Protein AF-A0A7J4G0U3-F1 (afdb_monomer_lite)

Structure (mmCIF, N/CA/C/O backbone):
data_AF-A0A7J4G0U3-F1
#
_entry.id   AF-A0A7J4G0U3-F1
#
loop_
_atom_site.group_PDB
_atom_site.id
_atom_site.type_symbol
_atom_site.label_atom_id
_atom_site.label_alt_id
_atom_site.label_comp_id
_atom_site.label_asym_id
_atom_site.label_entity_id
_atom_site.label_seq_id
_atom_site.pdbx_PDB_ins_code
_atom_site.Cartn_x
_atom_site.Cartn_y
_atom_site.Cartn_z
_atom_site.occupancy
_atom_site.B_iso_or_equiv
_atom_site.auth_seq_id
_atom_site.auth_comp_id
_atom_site.auth_asym_id
_atom_site.auth_atom_id
_atom_site.pdbx_PDB_model_num
ATOM 1 N N . MET A 1 1 ? 16.793 3.707 -24.010 1.00 52.50 1 MET A N 1
ATOM 2 C CA . MET A 1 1 ? 16.468 2.973 -22.769 1.00 52.50 1 MET A CA 1
ATOM 3 C C . MET A 1 1 ? 15.276 3.688 -22.164 1.00 52.50 1 MET A C 1
ATOM 5 O O . MET A 1 1 ? 15.335 4.905 -22.098 1.00 52.50 1 MET A O 1
ATOM 9 N N . SER A 1 2 ? 14.178 3.003 -21.852 1.00 66.19 2 SER A N 1
ATOM 10 C CA . SER A 1 2 ? 13.050 3.638 -21.159 1.00 66.19 2 SER A CA 1
ATOM 11 C C . SER A 1 2 ? 13.457 3.903 -19.710 1.00 66.19 2 SER A C 1
ATOM 13 O O . SER A 1 2 ? 13.879 2.977 -19.018 1.00 66.19 2 SER A O 1
ATOM 15 N N . GLU A 1 3 ? 13.386 5.158 -19.272 1.00 87.00 3 GLU A N 1
ATOM 16 C CA . GLU A 1 3 ? 13.671 5.542 -17.889 1.00 87.00 3 GLU A CA 1
ATOM 17 C C . GLU A 1 3 ? 12.477 5.150 -17.019 1.00 87.00 3 GLU A C 1
ATOM 19 O O . GLU A 1 3 ? 11.425 5.791 -17.040 1.00 87.00 3 GLU A O 1
ATOM 24 N N . GLU A 1 4 ? 12.623 4.037 -16.305 1.00 93.62 4 GLU A N 1
ATOM 25 C CA . GLU A 1 4 ? 11.595 3.485 -15.430 1.00 93.62 4 GLU A CA 1
ATOM 26 C C . GLU A 1 4 ? 12.160 3.287 -14.026 1.00 93.62 4 GLU A C 1
ATOM 28 O O . GLU A 1 4 ? 13.260 2.763 -13.850 1.00 93.62 4 GLU A O 1
ATOM 33 N N . ALA A 1 5 ? 11.379 3.669 -13.024 1.00 96.00 5 ALA A N 1
ATOM 34 C CA . ALA A 1 5 ? 11.656 3.438 -11.619 1.0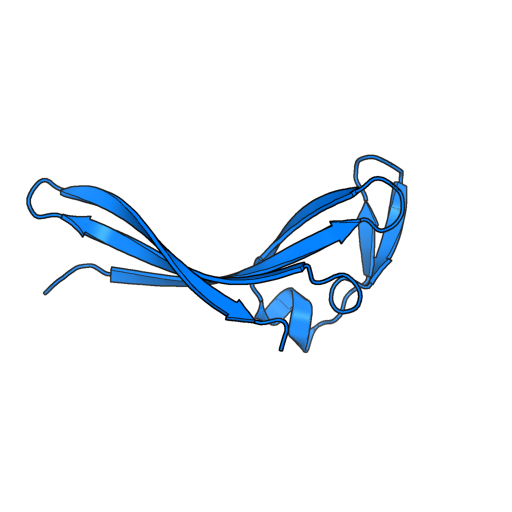0 96.00 5 ALA A CA 1
ATOM 35 C C . ALA A 1 5 ? 10.455 2.751 -10.966 1.00 96.00 5 ALA A C 1
ATOM 37 O O . ALA A 1 5 ? 9.306 2.943 -11.369 1.00 96.00 5 ALA A O 1
ATOM 38 N N . TYR A 1 6 ? 10.730 1.943 -9.950 1.00 97.06 6 TYR A N 1
ATOM 39 C CA . TYR A 1 6 ? 9.737 1.113 -9.285 1.00 97.06 6 TYR A CA 1
ATOM 40 C C . TYR A 1 6 ? 9.774 1.368 -7.780 1.00 97.06 6 TYR A C 1
ATOM 42 O O . TYR A 1 6 ? 10.855 1.474 -7.202 1.00 97.06 6 TYR A O 1
ATOM 50 N N . LEU A 1 7 ? 8.604 1.465 -7.150 1.00 97.69 7 LEU A N 1
ATOM 51 C CA . LEU A 1 7 ? 8.473 1.623 -5.704 1.00 97.69 7 LEU A CA 1
ATOM 52 C C . LEU A 1 7 ? 7.376 0.697 -5.172 1.00 97.69 7 LEU A C 1
ATOM 54 O O . LEU A 1 7 ? 6.205 0.846 -5.516 1.00 97.69 7 LEU A O 1
ATOM 58 N N . ASP A 1 8 ? 7.769 -0.248 -4.324 1.00 97.69 8 ASP A N 1
ATOM 59 C CA . ASP A 1 8 ? 6.860 -1.157 -3.628 1.00 97.69 8 ASP A CA 1
ATOM 60 C C . ASP A 1 8 ? 6.309 -0.485 -2.368 1.00 97.69 8 ASP A C 1
ATOM 62 O O . ASP A 1 8 ? 7.066 -0.167 -1.445 1.00 97.69 8 ASP A O 1
ATOM 66 N N . VAL A 1 9 ? 4.995 -0.264 -2.337 1.00 97.62 9 VAL A N 1
ATOM 67 C CA . VAL A 1 9 ? 4.308 0.423 -1.241 1.00 97.62 9 VAL A CA 1
ATOM 68 C C . VAL A 1 9 ? 3.149 -0.385 -0.683 1.00 97.62 9 VAL A C 1
ATOM 70 O O . VAL A 1 9 ? 2.428 -1.073 -1.405 1.00 97.62 9 VAL A O 1
ATOM 73 N N . SER A 1 10 ? 2.915 -0.232 0.613 1.00 97.19 10 SER A N 1
ATOM 74 C CA . SER A 1 10 ? 1.786 -0.819 1.320 1.00 97.19 10 SER A CA 1
ATOM 75 C C . SER A 1 10 ? 0.854 0.275 1.817 1.00 97.19 10 SER A C 1
ATOM 77 O O . SER A 1 10 ? 1.273 1.232 2.464 1.00 97.19 10 SER A O 1
ATOM 79 N N . LEU A 1 11 ? -0.432 0.133 1.501 1.00 97.00 11 LEU A N 1
ATOM 80 C CA . LEU A 1 11 ? -1.496 0.986 2.006 1.00 97.00 11 LEU A CA 1
ATOM 81 C C . LEU A 1 11 ? -2.037 0.383 3.293 1.00 97.00 11 LEU A C 1
ATOM 83 O O . LEU A 1 11 ? -2.465 -0.772 3.314 1.00 97.00 11 LEU A O 1
ATOM 87 N N . ILE A 1 12 ? -2.100 1.194 4.339 1.00 96.38 12 ILE A N 1
ATOM 88 C CA . ILE A 1 12 ? -2.533 0.783 5.672 1.00 96.38 12 ILE A CA 1
ATOM 89 C C . ILE A 1 12 ? -3.705 1.653 6.091 1.00 96.38 12 ILE A C 1
ATOM 91 O O . ILE A 1 12 ? -3.751 2.845 5.782 1.00 96.38 12 ILE A O 1
ATOM 95 N N . ARG A 1 13 ? -4.665 1.071 6.806 1.00 97.75 13 ARG A N 1
ATOM 96 C CA . ARG A 1 13 ? -5.812 1.805 7.342 1.00 97.75 13 ARG A CA 1
ATOM 97 C C . ARG A 1 13 ? -5.780 1.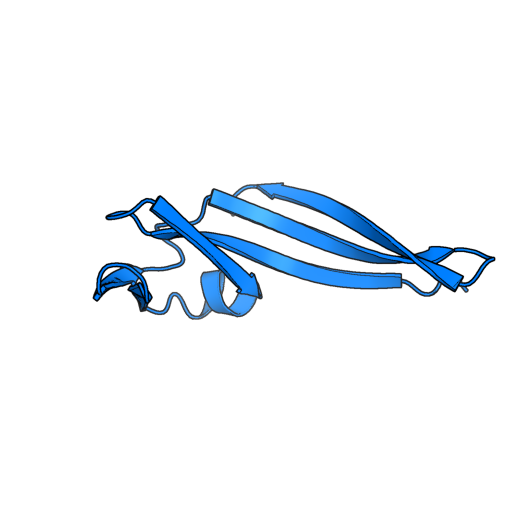816 8.858 1.00 97.75 13 ARG A C 1
ATOM 99 O O . ARG A 1 13 ? -5.779 0.760 9.472 1.00 97.75 13 ARG A O 1
ATOM 106 N N . CYS A 1 14 ? -5.856 3.000 9.460 1.00 98.06 14 CYS A N 1
ATOM 107 C CA . CYS A 1 14 ? -6.093 3.108 10.893 1.00 98.06 14 CYS A CA 1
ATOM 108 C C . CYS A 1 14 ? -7.420 2.406 11.243 1.00 98.06 14 CYS A C 1
ATOM 110 O O . CYS A 1 14 ? -8.467 2.814 10.724 1.00 98.06 14 CYS A O 1
ATOM 112 N N . PRO A 1 15 ? -7.415 1.402 12.136 1.00 97.69 15 PRO A N 1
ATOM 113 C CA . PRO A 1 15 ? -8.617 0.637 12.456 1.00 97.69 15 PRO A CA 1
ATOM 114 C C . PRO A 1 15 ? -9.644 1.446 13.259 1.00 97.69 15 PRO A C 1
ATOM 116 O O . PRO A 1 15 ? -10.824 1.111 13.243 1.00 97.69 15 PRO A O 1
ATOM 119 N N . ARG A 1 16 ? -9.224 2.526 13.938 1.00 98.06 16 ARG A N 1
ATOM 120 C CA . ARG A 1 16 ? -10.122 3.378 14.732 1.00 98.06 16 ARG A CA 1
ATOM 121 C C . ARG A 1 16 ? -10.869 4.410 13.884 1.00 98.06 16 ARG A C 1
ATOM 123 O O . ARG A 1 16 ? -12.080 4.529 14.008 1.00 98.06 16 ARG A O 1
ATOM 130 N N . CYS A 1 17 ? -10.156 5.198 13.076 1.00 98.06 17 CYS A N 1
ATOM 131 C CA . CYS A 1 17 ? -10.745 6.346 12.366 1.00 98.06 17 CYS A CA 1
ATOM 132 C C . CYS A 1 17 ? -10.789 6.192 10.839 1.00 98.06 17 CYS A C 1
ATOM 134 O O . CYS A 1 17 ? -11.312 7.061 10.149 1.00 98.06 17 CYS A O 1
ATOM 136 N N . GLY A 1 18 ? -10.217 5.116 10.290 1.00 97.88 18 GLY A N 1
ATOM 137 C CA . GLY A 1 18 ? -10.223 4.848 8.853 1.00 97.88 18 GLY A CA 1
ATOM 138 C C . GLY A 1 18 ? -9.205 5.642 8.028 1.00 97.88 18 GLY A C 1
ATOM 139 O O . GLY A 1 18 ? -9.151 5.447 6.813 1.00 97.88 18 GLY A O 1
ATOM 140 N N . L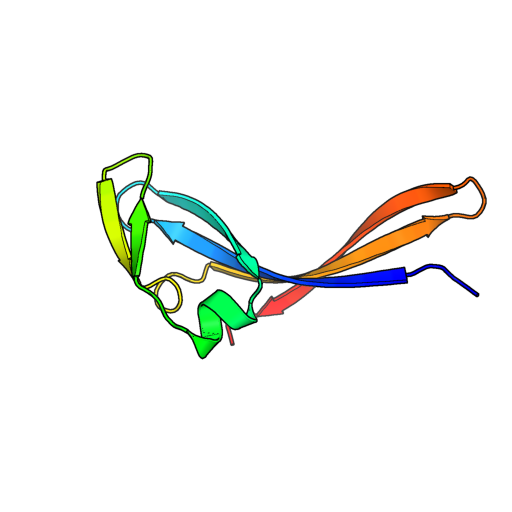YS A 1 19 ? -8.376 6.502 8.642 1.00 98.19 19 LYS A N 1
ATOM 141 C CA . LYS A 1 19 ? -7.310 7.234 7.936 1.00 98.19 19 LYS A CA 1
ATOM 142 C C . LYS A 1 19 ? -6.382 6.261 7.199 1.00 98.19 19 LYS A C 1
ATOM 144 O O . LYS A 1 19 ? -5.911 5.290 7.789 1.00 98.19 19 LYS A O 1
ATOM 149 N N . LEU A 1 20 ? -6.122 6.544 5.923 1.00 97.44 20 LEU A N 1
ATOM 150 C CA . LEU A 1 20 ? -5.174 5.796 5.099 1.00 97.44 20 LEU A CA 1
ATOM 151 C C . LEU A 1 20 ? -3.764 6.381 5.201 1.00 97.44 20 LEU A C 1
ATOM 153 O O . LEU A 1 20 ? -3.594 7.604 5.211 1.00 97.44 20 LEU A O 1
ATOM 157 N N . TYR A 1 21 ? -2.791 5.479 5.215 1.00 96.38 21 TYR A N 1
ATOM 158 C CA . TYR A 1 21 ? -1.357 5.731 5.148 1.00 96.38 21 TYR A CA 1
ATOM 159 C C . TYR A 1 21 ? -0.761 4.910 4.005 1.00 96.38 21 TYR A C 1
ATOM 161 O O . TYR A 1 21 ? -1.334 3.893 3.606 1.00 96.38 21 TYR A O 1
ATOM 169 N N . VAL A 1 22 ? 0.379 5.356 3.489 1.00 96.12 22 VAL A N 1
ATOM 170 C CA . VAL A 1 22 ? 1.188 4.626 2.515 1.00 96.12 22 VAL A CA 1
ATOM 171 C C . VAL A 1 22 ? 2.640 4.703 2.956 1.00 96.12 22 VAL A C 1
ATOM 173 O O . VAL A 1 22 ? 3.092 5.775 3.352 1.00 96.12 22 VAL A O 1
ATOM 176 N N . ASP A 1 23 ? 3.343 3.580 2.902 1.00 95.56 23 ASP A N 1
ATOM 177 C CA . ASP A 1 23 ? 4.776 3.519 3.189 1.00 95.56 23 ASP A CA 1
ATOM 178 C C . ASP A 1 23 ? 5.442 2.431 2.341 1.00 95.56 23 ASP A C 1
ATOM 180 O O . ASP A 1 23 ? 4.755 1.619 1.712 1.00 95.56 23 ASP A O 1
ATOM 184 N N . ALA A 1 24 ? 6.771 2.411 2.313 1.00 95.75 24 ALA A N 1
ATOM 185 C CA . ALA A 1 24 ? 7.537 1.370 1.653 1.00 95.75 24 ALA A CA 1
ATOM 186 C C . ALA A 1 24 ? 7.185 -0.004 2.244 1.00 95.75 24 ALA A C 1
ATOM 188 O O . ALA A 1 24 ? 7.202 -0.202 3.459 1.00 95.75 24 ALA A O 1
ATOM 189 N N . SER A 1 25 ? 6.878 -0.974 1.381 1.00 95.94 25 SER A N 1
ATOM 190 C CA . SER A 1 25 ? 6.368 -2.279 1.823 1.00 95.94 25 SER A CA 1
ATOM 191 C C . SER A 1 25 ? 7.328 -3.025 2.741 1.00 95.94 25 SER A C 1
ATOM 193 O O . SER A 1 25 ? 6.861 -3.696 3.651 1.00 95.94 25 SER A O 1
ATOM 195 N N . TRP A 1 26 ? 8.645 -2.877 2.566 1.00 94.50 26 TRP A N 1
ATOM 196 C CA . TRP A 1 26 ? 9.637 -3.492 3.458 1.00 94.50 26 TRP A CA 1
ATOM 197 C C . TRP A 1 26 ? 9.514 -2.972 4.901 1.00 94.50 26 TRP A C 1
ATOM 199 O O . TRP A 1 26 ? 9.593 -3.745 5.850 1.00 94.50 26 TRP A O 1
ATOM 209 N N . TYR A 1 27 ? 9.229 -1.678 5.090 1.00 93.00 27 TYR A N 1
ATOM 210 C CA . TYR A 1 27 ? 9.023 -1.101 6.420 1.00 93.00 27 TYR A CA 1
ATOM 211 C C . TYR A 1 27 ? 7.779 -1.706 7.089 1.00 93.00 27 TYR A C 1
ATOM 213 O O . TYR A 1 27 ? 7.778 -2.025 8.273 1.00 93.00 27 TYR A O 1
ATOM 221 N N . ILE A 1 28 ? 6.727 -1.944 6.308 1.00 93.75 28 ILE A N 1
ATOM 222 C CA . ILE A 1 28 ? 5.453 -2.451 6.822 1.00 93.75 28 ILE A CA 1
ATOM 223 C C . ILE A 1 28 ? 5.471 -3.963 7.055 1.00 93.75 28 ILE A C 1
ATOM 225 O O . ILE A 1 28 ? 4.979 -4.435 8.078 1.00 93.75 28 ILE A O 1
ATOM 229 N N . LEU A 1 29 ? 6.000 -4.726 6.101 1.00 92.31 29 LEU A N 1
ATOM 230 C CA . LEU A 1 29 ? 5.970 -6.186 6.109 1.00 92.31 29 LEU A CA 1
ATOM 231 C C . LEU A 1 29 ? 7.068 -6.789 6.984 1.00 92.31 29 LEU A C 1
ATOM 233 O O . LEU A 1 29 ? 6.804 -7.814 7.618 1.00 92.31 29 LEU A O 1
ATOM 237 N N . ASP A 1 30 ? 8.251 -6.163 7.029 1.00 92.00 30 ASP A N 1
ATOM 238 C CA . ASP A 1 30 ? 9.425 -6.735 7.697 1.00 92.00 30 ASP A CA 1
ATOM 239 C C . ASP A 1 30 ? 9.656 -6.128 9.083 1.00 92.00 30 ASP A C 1
ATOM 241 O O . ASP A 1 30 ? 9.972 -6.861 10.019 1.00 92.00 30 ASP A O 1
ATOM 245 N N . MET A 1 31 ? 9.489 -4.807 9.251 1.00 92.69 31 MET A N 1
ATOM 246 C CA . MET A 1 31 ? 9.653 -4.191 10.578 1.00 92.69 31 MET A CA 1
ATOM 247 C C . MET A 1 31 ? 8.409 -4.321 11.457 1.00 92.69 31 MET A C 1
ATOM 249 O O . MET A 1 31 ? 8.529 -4.186 12.673 1.00 92.69 31 MET A O 1
ATOM 253 N N . GLU A 1 32 ? 7.230 -4.533 10.857 1.00 90.81 32 GLU A N 1
ATOM 254 C CA . GLU A 1 32 ? 5.931 -4.687 11.535 1.00 90.81 32 GLU A CA 1
ATOM 255 C C . GLU A 1 32 ? 5.682 -3.676 12.661 1.00 90.81 32 GLU A C 1
ATOM 257 O O . GLU A 1 32 ? 5.047 -3.991 13.668 1.00 90.81 32 GLU A O 1
ATOM 262 N N . SER A 1 33 ? 6.213 -2.462 12.529 1.00 88.38 33 SER A N 1
ATOM 263 C CA . SER A 1 33 ? 6.209 -1.512 13.634 1.00 88.38 33 SER A CA 1
ATOM 264 C C . SER A 1 33 ? 4.806 -0.961 13.868 1.00 88.38 33 SER A C 1
ATOM 266 O O . SER A 1 33 ? 4.036 -0.729 12.926 1.00 88.38 33 SER A O 1
ATOM 268 N N . ASP A 1 34 ? 4.480 -0.759 15.141 1.00 94.50 34 ASP A N 1
ATOM 269 C CA . ASP A 1 34 ? 3.289 -0.024 15.536 1.00 94.50 34 ASP A CA 1
ATOM 270 C C . ASP A 1 34 ? 3.513 1.469 15.261 1.00 94.50 34 ASP A C 1
ATOM 272 O O . ASP A 1 34 ? 4.613 1.992 15.447 1.00 94.50 34 ASP A O 1
ATOM 276 N N . ILE A 1 35 ? 2.470 2.155 14.794 1.00 95.00 35 ILE A N 1
ATOM 277 C CA . ILE A 1 35 ? 2.496 3.602 14.553 1.00 95.00 35 ILE A CA 1
ATOM 278 C C . ILE A 1 35 ? 1.351 4.283 15.289 1.00 95.00 35 ILE A C 1
ATOM 280 O O . ILE A 1 35 ? 0.273 3.706 15.451 1.00 95.00 35 ILE A O 1
ATOM 284 N N . GLU A 1 36 ? 1.552 5.543 15.665 1.00 97.69 36 GLU A N 1
ATOM 285 C CA . GLU A 1 36 ? 0.480 6.393 16.170 1.00 97.69 36 GLU A CA 1
ATOM 286 C C . GLU A 1 36 ? -0.280 7.048 15.007 1.00 97.69 36 GLU A C 1
ATOM 288 O O . GLU A 1 36 ? 0.287 7.688 14.115 1.00 97.69 36 GLU A O 1
ATOM 293 N N . CYS A 1 37 ? -1.605 6.918 15.006 1.00 97.94 37 CYS A N 1
ATOM 294 C CA . CYS A 1 37 ? -2.446 7.630 14.061 1.00 97.94 37 CYS A CA 1
ATOM 295 C C . CYS A 1 37 ? -2.433 9.133 14.358 1.00 97.94 37 CYS A C 1
ATOM 297 O O . CYS A 1 37 ? -3.172 9.590 15.227 1.00 97.94 37 CYS A O 1
ATOM 299 N N . GLY A 1 38 ? -1.746 9.923 13.532 1.00 96.69 38 GLY A N 1
ATOM 300 C CA . GLY A 1 38 ? -1.745 11.394 13.623 1.00 96.69 38 GLY A CA 1
ATOM 301 C C . GLY A 1 38 ? -3.102 12.105 13.442 1.00 96.69 38 GLY A C 1
ATOM 302 O O . GLY A 1 38 ? -3.134 13.328 13.374 1.00 96.69 38 GLY A O 1
ATOM 303 N N . VAL A 1 39 ? -4.221 11.376 13.324 1.00 97.88 39 VAL A N 1
ATOM 304 C CA . VAL A 1 39 ? -5.587 11.941 13.317 1.00 97.88 39 VAL A CA 1
ATOM 305 C C . VAL A 1 39 ? -6.332 11.662 14.622 1.00 97.88 39 VAL A C 1
ATOM 307 O O . VAL A 1 39 ? -6.994 12.551 15.143 1.00 97.88 39 VAL A O 1
ATOM 310 N N . CYS A 1 40 ? -6.273 10.433 15.143 1.00 98.06 40 CYS A N 1
ATOM 311 C CA . CYS A 1 40 ? -7.075 10.021 16.305 1.00 98.06 40 CYS A CA 1
ATOM 312 C C . CYS A 1 40 ? -6.252 9.574 17.522 1.00 98.06 40 CYS A C 1
ATOM 314 O O . CYS A 1 40 ? -6.841 9.113 18.503 1.00 98.06 40 CYS A O 1
ATOM 316 N N . GLY A 1 41 ? -4.920 9.647 17.432 1.00 98.00 41 GLY A N 1
ATOM 317 C CA . GLY A 1 41 ? -3.968 9.278 18.484 1.00 98.00 41 GLY A CA 1
ATOM 318 C C . GLY A 1 41 ? -3.920 7.786 18.817 1.00 98.00 41 GLY A C 1
ATOM 319 O O . GLY A 1 41 ? -3.309 7.399 19.800 1.00 98.00 41 GLY A O 1
ATOM 320 N N . SER A 1 42 ? -4.609 6.924 18.061 1.00 97.44 42 SER A N 1
ATOM 321 C CA . SER A 1 42 ? -4.562 5.480 18.314 1.00 97.44 42 SER A CA 1
ATOM 322 C C . SER A 1 42 ? -3.266 4.896 17.788 1.00 97.44 42 SER A C 1
ATOM 324 O O . SER A 1 42 ? -2.975 5.057 16.603 1.00 97.44 42 SER A O 1
ATOM 326 N N . GLU A 1 43 ? -2.574 4.134 18.623 1.00 97.88 43 GLU A N 1
ATOM 327 C CA . GLU A 1 43 ? -1.502 3.239 18.195 1.00 97.88 43 GLU A CA 1
ATOM 328 C C . GLU A 1 43 ? -2.086 1.974 17.557 1.00 97.88 43 GLU A C 1
ATOM 330 O O . GLU A 1 43 ? -3.152 1.495 17.966 1.00 97.88 43 GLU A O 1
ATOM 335 N N . PHE A 1 44 ? -1.441 1.465 16.507 1.00 96.81 44 PHE A N 1
ATOM 336 C CA . PHE A 1 44 ? -1.831 0.216 15.855 1.00 96.81 44 PHE A CA 1
ATOM 337 C C . PHE A 1 44 ? -0.693 -0.385 15.024 1.00 96.81 44 PHE A C 1
ATOM 339 O O . PHE A 1 44 ? 0.128 0.328 14.450 1.00 96.81 44 PHE A O 1
ATOM 346 N N . ASN A 1 45 ? -0.716 -1.713 14.894 1.00 95.81 45 ASN A N 1
ATOM 347 C CA . ASN A 1 45 ? 0.227 -2.453 14.067 1.00 95.81 45 ASN A CA 1
ATOM 348 C C . ASN A 1 45 ? -0.030 -2.248 12.575 1.00 95.81 45 ASN A C 1
ATOM 350 O O . ASN A 1 45 ? -1.148 -2.455 12.093 1.00 95.81 45 ASN A O 1
ATOM 354 N N . THR A 1 46 ? 1.007 -1.893 11.829 1.00 94.19 46 THR A N 1
ATOM 355 C CA . THR A 1 46 ? 0.888 -1.583 10.403 1.00 94.19 46 THR A CA 1
ATOM 356 C C . THR A 1 46 ? 0.595 -2.816 9.542 1.00 94.19 46 THR A C 1
ATOM 358 O O . THR A 1 46 ? -0.357 -2.783 8.756 1.00 94.19 46 THR A O 1
ATOM 361 N N . ARG A 1 47 ? 1.315 -3.933 9.738 1.00 95.00 47 ARG A N 1
ATOM 362 C CA . ARG A 1 47 ? 1.137 -5.179 8.964 1.00 95.00 47 ARG A CA 1
ATOM 363 C C . ARG A 1 47 ? -0.269 -5.762 9.095 1.00 95.00 47 ARG A C 1
ATOM 365 O O . ARG A 1 47 ? -0.896 -6.120 8.100 1.00 95.00 47 ARG A O 1
ATOM 372 N N . LYS A 1 48 ? -0.816 -5.799 10.313 1.00 95.69 48 LYS A N 1
ATOM 373 C CA . LYS A 1 48 ? -2.177 -6.316 10.577 1.00 95.69 48 LYS A CA 1
ATOM 374 C C . LYS A 1 48 ? -3.289 -5.487 9.929 1.00 95.69 48 LYS A C 1
ATOM 376 O O . LYS A 1 48 ? -4.423 -5.949 9.844 1.00 95.69 48 LYS A O 1
ATOM 381 N N . ASN A 1 49 ? -2.978 -4.271 9.485 1.00 95.75 49 ASN A N 1
ATOM 382 C CA . ASN A 1 49 ? -3.946 -3.315 8.963 1.00 95.75 49 ASN A CA 1
ATOM 383 C C . ASN A 1 49 ? -3.706 -2.958 7.482 1.00 95.75 49 ASN A C 1
ATOM 385 O O . ASN A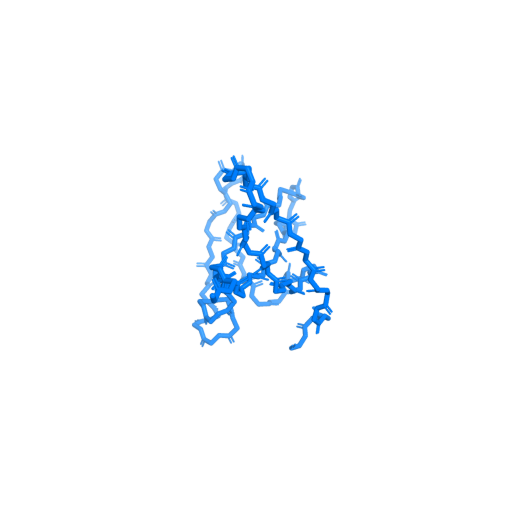 1 49 ? -4.207 -1.935 7.000 1.00 95.75 49 ASN A O 1
ATOM 389 N N . ILE A 1 50 ? -2.979 -3.807 6.743 1.00 96.31 50 ILE A N 1
ATOM 390 C CA . ILE A 1 50 ? -2.770 -3.649 5.299 1.00 96.31 50 ILE A CA 1
ATOM 391 C C . ILE A 1 50 ? -4.096 -3.788 4.538 1.00 96.31 50 ILE A C 1
ATOM 393 O O . ILE A 1 50 ? -4.875 -4.742 4.674 1.00 96.31 50 ILE A O 1
ATOM 397 N N . VAL A 1 51 ? -4.333 -2.815 3.665 1.00 96.69 51 VAL A N 1
ATOM 398 C CA . VAL A 1 51 ? -5.456 -2.783 2.729 1.00 96.69 51 VAL A CA 1
ATOM 399 C C . VAL A 1 51 ? -5.047 -3.356 1.377 1.00 96.69 51 VAL A C 1
ATOM 401 O O . VAL A 1 51 ? -5.795 -4.152 0.811 1.00 96.69 51 VAL A O 1
ATOM 404 N N . ARG A 1 52 ? -3.889 -2.935 0.862 1.00 96.44 52 ARG A N 1
ATOM 405 C CA . ARG A 1 52 ? -3.335 -3.292 -0.452 1.00 96.44 52 ARG A CA 1
ATOM 406 C C . ARG A 1 52 ? -1.821 -3.114 -0.416 1.00 96.44 52 ARG A C 1
ATOM 408 O O . ARG A 1 52 ? -1.346 -2.185 0.232 1.00 96.44 52 ARG A O 1
ATOM 415 N N . ARG A 1 53 ? -1.106 -3.900 -1.207 1.00 97.12 53 ARG A N 1
ATOM 416 C CA . ARG A 1 53 ? 0.285 -3.674 -1.590 1.00 97.12 53 ARG A CA 1
ATOM 417 C C . ARG A 1 53 ? 0.338 -3.390 -3.086 1.00 97.12 53 ARG A C 1
ATOM 419 O O . ARG A 1 53 ? -0.280 -4.106 -3.871 1.00 97.12 53 ARG A O 1
ATOM 426 N N . LEU A 1 54 ? 1.034 -2.334 -3.487 1.00 98.00 54 LEU A N 1
ATOM 427 C CA . LEU A 1 54 ? 1.125 -1.891 -4.874 1.00 98.00 54 LEU A CA 1
ATOM 428 C C . LEU A 1 54 ? 2.590 -1.743 -5.280 1.00 98.00 54 LEU A C 1
ATOM 430 O O . LEU A 1 54 ? 3.379 -1.140 -4.561 1.00 98.00 54 LEU A O 1
ATOM 434 N N . MET A 1 55 ? 2.927 -2.196 -6.484 1.00 98.06 55 MET A N 1
ATOM 435 C CA . MET A 1 55 ? 4.143 -1.756 -7.162 1.00 98.06 55 MET A CA 1
ATOM 436 C C . MET A 1 55 ? 3.809 -0.524 -7.991 1.00 98.06 55 MET A C 1
ATOM 438 O O . MET A 1 55 ? 3.096 -0.637 -8.991 1.00 98.06 55 MET A O 1
ATOM 442 N N . LEU A 1 56 ? 4.319 0.639 -7.600 1.00 98.00 56 LEU A N 1
ATOM 443 C CA . LEU A 1 56 ? 4.254 1.845 -8.414 1.00 98.00 56 LEU A CA 1
ATOM 444 C C . LEU A 1 56 ? 5.355 1.790 -9.468 1.00 98.00 56 LEU A C 1
ATOM 446 O O . LEU A 1 56 ? 6.511 1.534 -9.147 1.00 98.00 56 LEU A O 1
ATOM 450 N N . LYS A 1 57 ? 4.996 2.060 -10.718 1.00 97.81 57 LYS A N 1
ATOM 451 C CA . LYS A 1 57 ? 5.928 2.274 -11.820 1.00 97.81 57 LYS A CA 1
ATOM 452 C C . LYS A 1 57 ? 5.887 3.744 -12.202 1.00 97.81 57 LYS A C 1
ATOM 454 O O . LYS A 1 57 ? 4.849 4.247 -12.631 1.00 97.81 57 LYS A O 1
ATOM 459 N N . ILE A 1 58 ? 7.028 4.396 -12.065 1.00 97.19 58 ILE A N 1
ATOM 460 C CA . ILE A 1 58 ? 7.298 5.778 -12.440 1.00 97.19 58 ILE A CA 1
ATOM 461 C C . ILE A 1 58 ? 8.070 5.728 -13.755 1.00 97.19 58 ILE A C 1
ATOM 463 O O . ILE A 1 58 ? 9.054 5.004 -13.867 1.00 97.19 58 ILE A O 1
ATOM 467 N N . SER A 1 59 ? 7.617 6.456 -14.764 1.00 96.00 59 SER A N 1
ATOM 468 C CA . SER A 1 59 ? 8.255 6.476 -16.083 1.00 96.00 59 SER A CA 1
ATOM 469 C C . SER A 1 59 ? 8.091 7.834 -16.744 1.00 96.00 59 SER A C 1
ATOM 471 O O . SER A 1 59 ? 7.163 8.566 -16.406 1.00 96.00 59 SER A O 1
ATOM 473 N N . PHE A 1 60 ? 8.957 8.144 -17.702 1.00 93.62 60 PHE A N 1
ATOM 474 C CA . PHE A 1 60 ? 8.813 9.303 -18.579 1.00 93.62 60 PHE A CA 1
ATOM 475 C C . PHE A 1 60 ? 8.487 8.836 -19.997 1.00 93.62 60 PHE A C 1
ATOM 477 O O . PHE A 1 60 ? 9.023 7.827 -20.463 1.00 93.62 60 PHE A O 1
ATOM 484 N N . ASP A 1 61 ? 7.574 9.529 -20.676 1.00 88.56 61 ASP A N 1
ATOM 485 C CA . ASP A 1 61 ? 7.371 9.305 -22.108 1.00 88.56 61 ASP A CA 1
ATOM 486 C C . ASP A 1 61 ? 8.383 10.081 -22.964 1.00 88.56 61 ASP A C 1
ATOM 488 O O . ASP A 1 61 ? 9.292 10.734 -22.456 1.00 88.56 61 ASP A O 1
ATOM 492 N N . TYR A 1 62 ? 8.248 9.980 -24.288 1.00 87.31 62 TYR A N 1
ATOM 493 C CA . TYR A 1 62 ? 9.160 10.610 -25.246 1.00 87.31 62 TYR A CA 1
ATOM 494 C C . TYR A 1 62 ? 9.120 12.150 -25.218 1.00 87.31 62 TYR A C 1
ATOM 496 O O . TYR A 1 62 ? 10.016 12.782 -25.769 1.00 87.31 62 TYR A O 1
ATOM 504 N N . GLU A 1 63 ? 8.118 12.750 -24.569 1.00 92.44 63 GLU A N 1
ATOM 505 C CA . GLU A 1 63 ? 8.005 14.198 -24.347 1.00 92.44 63 GLU A CA 1
ATOM 506 C C . GLU A 1 63 ? 8.485 14.606 -22.940 1.00 92.44 63 GLU A C 1
ATOM 508 O O . GLU A 1 63 ? 8.356 15.767 -22.560 1.00 92.44 63 GLU A O 1
ATOM 513 N N . ASN A 1 64 ? 9.068 13.678 -22.170 1.00 89.31 64 ASN A N 1
ATOM 514 C CA . ASN A 1 64 ? 9.437 13.838 -20.759 1.00 89.31 64 ASN A CA 1
ATOM 515 C C . ASN A 1 64 ? 8.247 14.093 -19.820 1.00 89.31 64 ASN A C 1
ATOM 517 O O . ASN A 1 64 ? 8.422 14.630 -18.723 1.00 89.31 64 ASN A O 1
ATOM 521 N N . ASN A 1 65 ? 7.035 13.675 -20.194 1.00 93.50 65 ASN A N 1
ATOM 522 C CA . ASN A 1 65 ? 5.910 13.722 -19.268 1.00 93.50 65 ASN A CA 1
ATOM 523 C C . ASN A 1 65 ? 5.998 12.561 -18.271 1.00 93.50 65 ASN A C 1
ATOM 525 O O . ASN A 1 65 ? 6.175 11.401 -18.655 1.00 93.50 65 ASN A O 1
ATOM 529 N N . LEU A 1 66 ? 5.812 12.869 -16.985 1.00 94.75 66 LEU A N 1
ATOM 530 C CA . LEU A 1 66 ? 5.733 11.875 -15.917 1.00 94.75 66 LEU A CA 1
ATOM 531 C C . LEU A 1 66 ? 4.472 11.012 -16.069 1.00 94.75 66 LEU A C 1
ATOM 533 O O . LEU A 1 66 ? 3.348 11.514 -16.079 1.00 94.75 66 LEU A O 1
ATOM 537 N N . ARG A 1 67 ? 4.655 9.692 -16.086 1.00 95.50 67 ARG A N 1
ATOM 538 C CA . ARG A 1 67 ? 3.594 8.686 -16.011 1.00 95.50 67 ARG A CA 1
ATOM 539 C C . ARG A 1 67 ? 3.795 7.808 -14.788 1.00 95.50 67 ARG A C 1
ATOM 541 O O . ARG A 1 67 ? 4.846 7.186 -14.628 1.00 95.50 67 ARG A O 1
ATOM 548 N N . ILE A 1 68 ? 2.754 7.715 -13.964 1.00 96.44 68 ILE A N 1
ATOM 549 C CA . ILE A 1 68 ? 2.690 6.788 -12.835 1.00 96.44 68 ILE A CA 1
ATOM 550 C C . ILE A 1 68 ? 1.621 5.743 -13.142 1.00 96.44 68 ILE A C 1
ATOM 552 O O . ILE A 1 68 ? 0.472 6.073 -13.425 1.00 96.44 68 ILE A O 1
ATOM 556 N N . SER A 1 69 ? 2.007 4.476 -13.082 1.00 96.81 69 SER A N 1
ATOM 557 C CA . SER A 1 69 ? 1.095 3.332 -13.146 1.00 96.81 69 SER A CA 1
ATOM 558 C C . SER A 1 69 ? 1.308 2.446 -11.926 1.00 96.81 69 SER A C 1
ATOM 560 O O . SER A 1 69 ? 2.290 2.611 -11.203 1.00 96.81 69 SER A O 1
ATOM 562 N N . TYR A 1 70 ? 0.386 1.525 -11.664 1.00 97.44 70 TYR A N 1
ATOM 563 C CA . TYR A 1 70 ? 0.523 0.603 -10.544 1.00 97.44 70 TYR A CA 1
ATOM 564 C C . TYR A 1 70 ? 0.139 -0.819 -10.935 1.00 97.44 70 TYR A C 1
ATOM 566 O O . TYR A 1 70 ? -0.717 -1.040 -11.793 1.00 97.44 70 TYR A O 1
ATOM 574 N N . LYS A 1 71 ? 0.760 -1.780 -10.256 1.00 97.81 71 LYS A N 1
ATOM 575 C CA . LYS A 1 71 ? 0.344 -3.180 -10.236 1.00 97.81 71 LYS A CA 1
ATOM 576 C C . LYS A 1 71 ? -0.085 -3.535 -8.819 1.00 97.81 71 LYS A C 1
ATOM 578 O O . LYS A 1 71 ? 0.673 -3.313 -7.881 1.00 97.81 71 LYS A O 1
ATOM 583 N N . ASP A 1 72 ? -1.284 -4.089 -8.677 1.00 96.88 72 ASP A N 1
ATOM 584 C CA . ASP A 1 72 ? -1.742 -4.662 -7.411 1.00 96.88 72 ASP A CA 1
ATOM 585 C C . ASP A 1 72 ? -0.980 -5.964 -7.133 1.00 96.88 72 ASP A C 1
ATOM 587 O O . ASP A 1 72 ? -0.924 -6.850 -7.993 1.00 96.88 72 ASP A O 1
ATOM 591 N N . LEU A 1 73 ? -0.344 -6.041 -5.966 1.00 95.56 73 LEU A N 1
ATOM 592 C CA . LEU A 1 73 ? 0.435 -7.193 -5.518 1.00 95.56 73 LEU A CA 1
ATOM 593 C C . LEU A 1 73 ? -0.335 -8.071 -4.519 1.00 95.56 73 LEU A C 1
ATOM 595 O O . LEU A 1 73 ? 0.161 -9.129 -4.153 1.00 95.56 73 LEU A O 1
ATOM 599 N N . GLY A 1 74 ? -1.544 -7.681 -4.104 1.00 89.06 74 GLY A N 1
ATOM 600 C CA . GLY A 1 74 ? -2.291 -8.370 -3.052 1.00 89.0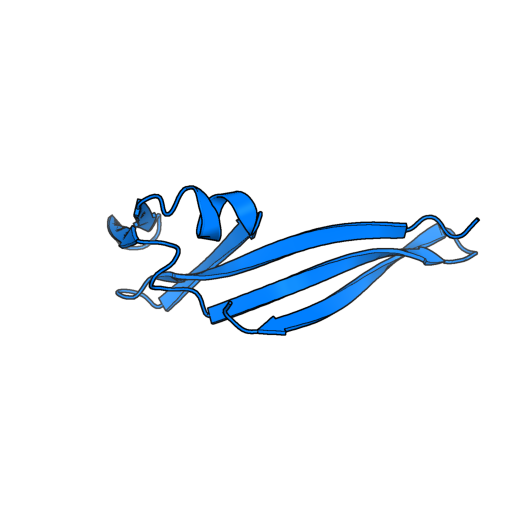6 74 GLY A CA 1
ATOM 601 C C . GLY A 1 74 ? -1.974 -7.827 -1.658 1.00 89.06 74 GLY A C 1
ATOM 602 O O . GLY A 1 74 ? -1.645 -6.653 -1.505 1.00 89.06 74 GLY A O 1
ATOM 603 N N . LYS A 1 75 ? -2.162 -8.648 -0.620 1.00 76.06 75 LYS A N 1
ATOM 604 C CA . LYS A 1 75 ?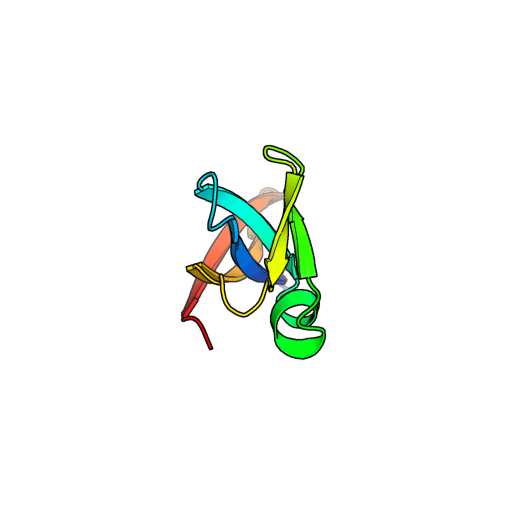 -1.916 -8.269 0.787 1.00 76.06 75 LYS A CA 1
ATOM 605 C C . LYS A 1 75 ? -0.686 -8.944 1.404 1.00 76.06 75 LYS A C 1
ATOM 607 O O . LYS A 1 75 ? -0.344 -8.595 2.531 1.00 76.06 75 LYS A O 1
ATOM 612 N N . ASP A 1 76 ? -0.050 -9.845 0.659 1.00 65.56 76 ASP A N 1
ATOM 613 C CA . ASP A 1 76 ? 1.041 -10.709 1.112 1.00 65.56 76 ASP A CA 1
ATOM 614 C C . ASP A 1 76 ? 2.364 -10.365 0.398 1.00 65.56 76 ASP A C 1
ATOM 616 O O . ASP A 1 76 ? 2.342 -9.896 -0.769 1.00 65.56 76 ASP A O 1
#

Sequence (76 aa):
MSEEAYLDVSLIRCPRCGKLYVDASWYILDMESDIECGVCGSEFNTRKNIVRRLMLKISFDYENNLRISYKDLGKD

Radius of gyration: 14.9 Å; chains: 1; bounding box: 27×25×44 Å

Foldseek 3Di:
DWDKDKFKKWWFADPPPRDIDIDGVCCQPPVQDWDQDPPPRDTDGGLVGTPWIKIWMWTADPVRDIDIDIDTPGSD

pLDDT: mean 93.93, std 7.57, range [52.5, 98.19]

Secondary structure (DSSP, 8-state):
---EEEEEEEEEE-TTT--EEEEEHHHHHTS--EEE-TTT--EEESGGGEEEEEEEEEEE-TT--EEEEEEEEE--